Protein AF-A0A453GSD2-F1 (afdb_monomer_lite)

pLDDT: mean 76.97, std 13.97, range [37.31, 93.81]

Foldseek 3Di:
DVLQVVLCVQQVDHDDPPDDPLNSLLGPRDALVSCVVVVNHDPPDDPVVSVVSSCCSNCVVVVVVVVVVVVVVVVVVVVVVVVVVVVVVVVVVVVVVVVVVVVVVVVVVVVVVVVVVVVVVVVVVVVVVVVVVVVVVVVVPDPPDDDD

Structure (mmCIF, N/CA/C/O backbone):
data_AF-A0A453GSD2-F1
#
_entry.id   AF-A0A453GSD2-F1
#
loop_
_atom_site.group_PDB
_atom_site.id
_atom_site.type_symbol
_atom_site.label_atom_id
_atom_site.label_alt_id
_atom_site.label_comp_id
_atom_site.label_asym_id
_atom_site.label_entity_id
_atom_site.label_seq_id
_atom_site.pdbx_PDB_ins_code
_atom_site.Cartn_x
_atom_site.Cartn_y
_atom_site.Cartn_z
_atom_site.occupancy
_atom_site.B_iso_or_equiv
_atom_site.auth_seq_id
_atom_site.auth_comp_id
_atom_site.auth_asym_id
_atom_site.auth_atom_id
_atom_site.pdbx_PDB_model_num
ATOM 1 N N . VAL A 1 1 ? -19.613 -2.806 33.843 1.00 57.16 1 VAL A N 1
ATOM 2 C CA . VAL A 1 1 ? -19.203 -4.236 33.841 1.00 57.16 1 VAL A CA 1
ATOM 3 C C . VAL A 1 1 ? -19.809 -5.012 32.667 1.00 57.16 1 VAL A C 1
ATOM 5 O O . VAL A 1 1 ? -19.188 -5.949 32.189 1.00 57.16 1 VAL A O 1
ATOM 8 N N . GLU A 1 2 ? -20.973 -4.604 32.148 1.00 77.00 2 GLU A N 1
ATOM 9 C CA . GLU A 1 2 ? -21.674 -5.305 31.057 1.00 77.00 2 GLU A CA 1
ATOM 10 C C . GLU A 1 2 ? -20.939 -5.266 29.700 1.00 77.00 2 GLU A C 1
ATOM 12 O O . GLU A 1 2 ? -20.813 -6.295 29.042 1.00 77.00 2 GLU A O 1
ATOM 17 N N . PHE A 1 3 ? -20.341 -4.126 29.327 1.00 81.06 3 PHE A N 1
ATOM 18 C CA . PHE A 1 3 ? -19.596 -3.974 28.066 1.00 81.06 3 PHE A CA 1
ATOM 19 C C . PHE A 1 3 ? -18.423 -4.957 27.919 1.00 81.06 3 PHE A C 1
ATOM 21 O O . PHE A 1 3 ? -18.305 -5.648 26.910 1.00 81.06 3 PHE A O 1
ATOM 28 N N . ALA A 1 4 ? -17.562 -5.058 28.936 1.00 80.19 4 ALA A N 1
ATOM 29 C CA . ALA A 1 4 ? -16.401 -5.948 28.897 1.00 80.19 4 ALA A CA 1
ATOM 30 C C . ALA A 1 4 ? -16.811 -7.430 28.817 1.00 80.19 4 ALA A C 1
ATOM 32 O O . ALA A 1 4 ? -16.129 -8.219 28.159 1.00 80.19 4 ALA A O 1
ATOM 33 N N . ALA A 1 5 ? -17.937 -7.801 29.435 1.00 80.94 5 ALA A N 1
ATOM 34 C CA . ALA A 1 5 ? -18.504 -9.142 29.339 1.00 80.94 5 ALA A CA 1
ATOM 35 C C . ALA A 1 5 ? -19.030 -9.437 27.923 1.00 80.94 5 ALA A C 1
ATOM 37 O O . ALA A 1 5 ? -18.716 -10.491 27.374 1.00 80.94 5 ALA A O 1
ATOM 38 N N . GLU A 1 6 ? -19.744 -8.494 27.294 1.00 83.06 6 GLU A N 1
ATOM 39 C CA . GLU A 1 6 ? -20.249 -8.651 25.920 1.00 83.06 6 GLU A CA 1
ATOM 40 C C . GLU A 1 6 ? -19.102 -8.717 24.897 1.00 83.06 6 GLU A C 1
ATOM 42 O O . GLU A 1 6 ? -19.077 -9.600 24.043 1.00 83.06 6 GLU A O 1
ATOM 47 N N . VAL A 1 7 ? -18.080 -7.867 25.034 1.00 82.56 7 VAL A N 1
ATOM 48 C CA . VAL A 1 7 ? -16.868 -7.920 24.196 1.00 82.56 7 VAL A CA 1
ATOM 49 C C . VAL A 1 7 ? -16.121 -9.243 24.375 1.00 82.56 7 VAL A C 1
ATOM 51 O O . VAL A 1 7 ? -15.627 -9.812 23.399 1.00 82.56 7 VAL A O 1
ATOM 54 N N . THR A 1 8 ? -16.030 -9.758 25.603 1.00 83.56 8 THR A N 1
ATOM 55 C CA . THR A 1 8 ? -15.380 -11.050 25.873 1.00 83.56 8 THR A CA 1
ATOM 56 C C . THR A 1 8 ? -16.178 -12.205 25.264 1.00 83.56 8 THR A C 1
ATOM 58 O O . THR A 1 8 ? -15.575 -13.107 24.691 1.00 83.56 8 THR A O 1
ATOM 61 N N . ALA A 1 9 ? -17.512 -12.149 25.306 1.00 82.75 9 ALA A N 1
ATOM 62 C CA . ALA A 1 9 ? -18.383 -13.142 24.678 1.00 82.75 9 ALA A CA 1
ATOM 63 C C . ALA A 1 9 ? -18.279 -13.134 23.143 1.00 82.75 9 ALA A C 1
ATOM 65 O O . ALA A 1 9 ? -18.231 -14.191 22.521 1.00 82.75 9 ALA A O 1
ATOM 66 N N . VAL A 1 10 ? -18.200 -11.952 22.525 1.00 84.44 10 VAL A N 1
ATOM 67 C CA . VAL A 1 10 ? -18.114 -11.814 21.061 1.00 84.44 10 VAL A CA 1
ATOM 68 C C . VAL A 1 10 ? -16.724 -12.177 20.536 1.00 84.44 10 VAL A C 1
ATOM 70 O O . VAL A 1 10 ? -16.598 -12.855 19.518 1.00 84.44 10 VAL A O 1
ATOM 73 N N . SER A 1 11 ? -15.666 -11.743 21.224 1.00 82.69 11 SER A N 1
ATOM 74 C CA . SER A 1 11 ? -14.285 -11.973 20.778 1.00 82.69 11 SER A CA 1
ATOM 75 C C . SER A 1 11 ? -13.679 -13.291 21.263 1.00 82.69 11 SER A C 1
ATOM 77 O O . SER A 1 11 ? -12.612 -13.670 20.783 1.00 82.69 11 SER A O 1
ATOM 79 N N . ASN A 1 12 ? -14.313 -13.973 22.225 1.00 82.25 12 ASN A N 1
ATOM 80 C CA . ASN A 1 12 ? -13.756 -15.111 22.971 1.00 82.25 12 ASN A CA 1
ATOM 81 C C . ASN A 1 12 ? -12.393 -14.824 23.628 1.00 82.25 12 ASN A C 1
ATOM 83 O O . ASN A 1 12 ? -11.633 -15.742 23.938 1.00 82.25 12 ASN A O 1
ATOM 87 N N . GLN A 1 13 ? -12.053 -13.549 23.834 1.00 82.31 13 GLN A N 1
ATOM 88 C CA . GLN A 1 13 ? -10.774 -13.134 24.396 1.00 82.31 13 GLN A CA 1
ATOM 89 C C . GLN A 1 13 ? -10.991 -12.209 25.591 1.00 82.31 13 GLN A C 1
ATOM 91 O O . GLN A 1 13 ? -11.677 -11.193 25.441 1.00 82.31 13 GLN A O 1
ATOM 96 N N . PRO A 1 14 ? -10.326 -12.460 26.735 1.00 78.50 14 PRO A N 1
ATOM 97 C CA . PRO A 1 14 ? -10.486 -11.622 27.914 1.00 78.50 14 PRO A CA 1
ATOM 98 C C . PRO A 1 14 ? -10.080 -10.176 27.608 1.00 78.50 14 PRO A C 1
ATOM 100 O O . PRO A 1 14 ? -9.079 -9.910 26.928 1.00 78.50 14 PRO A O 1
ATOM 103 N N . VAL A 1 15 ? -10.892 -9.231 28.070 1.00 78.12 15 VAL A N 1
ATOM 104 C CA . VAL A 1 15 ? -10.598 -7.795 28.013 1.00 78.12 15 VAL A CA 1
ATOM 105 C C . VAL A 1 15 ? -9.869 -7.417 29.299 1.00 78.12 15 VAL A C 1
ATOM 107 O O . VAL A 1 15 ? -10.330 -7.750 30.386 1.00 78.12 15 VAL A O 1
ATOM 110 N N . LYS A 1 16 ? -8.713 -6.749 29.197 1.00 79.44 16 LYS A N 1
ATOM 111 C CA . LYS A 1 16 ? -8.042 -6.200 30.386 1.00 79.44 16 LYS A CA 1
ATOM 112 C C . LYS A 1 16 ? -8.770 -4.935 30.833 1.00 79.44 16 LYS A C 1
ATOM 114 O O . LYS A 1 16 ? -9.130 -4.127 29.978 1.00 79.44 16 LYS A O 1
ATOM 119 N N . GLU A 1 17 ? -8.867 -4.736 32.145 1.00 69.06 17 GLU A N 1
ATOM 120 C CA . GLU A 1 17 ? -9.507 -3.576 32.795 1.00 69.06 17 GLU A CA 1
ATOM 121 C C . GLU A 1 17 ? -8.972 -2.209 32.304 1.00 69.06 17 GLU A C 1
ATOM 123 O O . GLU A 1 17 ? -9.691 -1.221 32.354 1.00 69.06 17 GLU A O 1
ATOM 128 N N . SER A 1 18 ? -7.737 -2.136 31.781 1.00 75.44 18 SER A N 1
ATOM 129 C CA . SER A 1 18 ? -7.104 -0.901 31.277 1.00 75.44 18 SER A CA 1
ATOM 130 C C . SER A 1 18 ? -6.838 -0.879 29.760 1.00 75.44 18 SER A C 1
ATOM 132 O O . SER A 1 18 ? -5.901 -0.229 29.296 1.00 75.44 18 SER A O 1
ATOM 134 N N . SER A 1 19 ? -7.616 -1.615 28.964 1.00 79.81 19 SER A N 1
ATOM 135 C CA . SER A 1 19 ? -7.439 -1.633 27.501 1.00 79.81 19 SER A CA 1
ATOM 136 C C . SER A 1 19 ? -7.968 -0.350 26.859 1.00 79.81 19 SER A C 1
ATOM 138 O O . SER A 1 19 ? -9.041 0.123 27.225 1.00 79.81 19 SER A O 1
ATOM 140 N N . THR A 1 20 ? -7.257 0.184 25.864 1.00 87.75 20 THR A N 1
ATOM 141 C CA . THR A 1 20 ? -7.766 1.308 25.070 1.00 87.75 20 THR A CA 1
ATOM 142 C C . THR A 1 20 ? -8.875 0.850 24.117 1.00 87.75 20 THR A C 1
ATOM 144 O O . THR A 1 20 ? -8.993 -0.340 23.797 1.00 87.75 20 THR A O 1
ATOM 147 N N . LEU A 1 21 ? -9.698 1.790 23.652 1.00 84.31 21 LEU A N 1
ATOM 148 C CA . LEU A 1 21 ? -10.839 1.498 22.782 1.00 84.31 21 LEU A CA 1
ATOM 149 C C . LEU A 1 21 ? -10.400 0.881 21.447 1.00 84.31 21 LEU A C 1
ATOM 151 O O . LEU A 1 21 ? -11.028 -0.044 20.933 1.00 84.31 21 LEU A O 1
ATOM 155 N N . GLU A 1 22 ? -9.256 1.332 20.937 1.00 86.06 22 GLU A N 1
ATOM 156 C CA . GLU A 1 22 ? -8.631 0.834 19.715 1.00 86.06 22 GLU A CA 1
ATOM 157 C C . GLU A 1 22 ? -8.143 -0.607 19.904 1.00 86.06 22 GLU A C 1
ATOM 159 O O . GLU A 1 22 ? -8.315 -1.449 19.024 1.00 86.06 22 GLU A O 1
ATOM 164 N N . ALA A 1 23 ? -7.576 -0.929 21.072 1.00 85.44 23 ALA A N 1
ATOM 165 C CA . ALA A 1 23 ? -7.145 -2.288 21.393 1.00 85.44 23 ALA A CA 1
ATOM 166 C C . ALA A 1 23 ? -8.331 -3.260 21.504 1.00 85.44 23 ALA A C 1
ATOM 168 O O . ALA A 1 23 ? -8.203 -4.435 21.157 1.00 85.44 23 ALA A O 1
ATOM 169 N N . ILE A 1 24 ? -9.490 -2.772 21.957 1.00 87.06 24 ILE A N 1
ATOM 170 C CA . ILE A 1 24 ? -10.735 -3.544 21.983 1.00 87.06 24 ILE A CA 1
ATOM 171 C C . ILE A 1 24 ? -11.261 -3.768 20.561 1.00 87.06 24 ILE A C 1
ATOM 173 O O . ILE A 1 24 ? -11.627 -4.892 20.226 1.00 87.06 24 ILE A O 1
ATOM 177 N N . LEU A 1 25 ? -11.236 -2.745 19.703 1.00 87.62 25 LEU A N 1
ATOM 178 C CA . LEU A 1 25 ? -11.705 -2.844 18.317 1.00 87.62 25 LEU A CA 1
ATOM 179 C C . LEU A 1 25 ? -10.792 -3.708 17.422 1.00 87.62 25 LEU A C 1
ATOM 181 O O . LEU A 1 25 ? -11.255 -4.273 16.432 1.00 87.62 25 LEU A O 1
ATOM 185 N N . LYS A 1 26 ? -9.515 -3.885 17.798 1.00 87.69 26 LYS A N 1
ATOM 186 C CA . LYS A 1 26 ? -8.586 -4.843 17.163 1.00 87.69 26 LYS A CA 1
ATOM 187 C C . LYS A 1 26 ? -8.953 -6.312 17.403 1.00 87.69 26 LYS A C 1
ATOM 189 O O . LYS A 1 26 ? -8.434 -7.183 16.704 1.00 87.69 26 LYS A O 1
ATOM 194 N N . LYS A 1 27 ? -9.806 -6.621 18.387 1.00 87.00 27 LYS A N 1
ATOM 195 C CA . LYS A 1 27 ? -10.222 -8.001 18.671 1.00 87.00 27 LYS A CA 1
ATOM 196 C C . LYS A 1 27 ? -11.125 -8.545 17.555 1.00 87.00 27 LYS A C 1
ATOM 198 O O . LYS A 1 27 ? -11.906 -7.796 16.962 1.00 87.00 27 LYS A O 1
ATOM 203 N N . PRO A 1 28 ? -11.067 -9.858 17.275 1.00 82.69 28 PRO A N 1
ATOM 204 C CA . PRO A 1 28 ? -11.924 -10.464 16.264 1.00 82.69 28 PRO A CA 1
ATOM 205 C C . PRO A 1 28 ? -13.403 -10.305 16.639 1.00 82.69 28 PRO A C 1
ATOM 207 O O . PRO A 1 28 ? -13.760 -10.315 17.815 1.00 82.69 28 PRO A O 1
ATOM 210 N N . HIS A 1 29 ? -14.257 -10.160 15.622 1.00 84.56 29 HIS A N 1
ATOM 211 C CA . HIS A 1 29 ? -15.723 -10.061 15.731 1.00 84.56 29 HIS A CA 1
ATOM 212 C C . HIS A 1 29 ? -16.282 -8.840 16.485 1.00 84.56 29 HIS A C 1
ATOM 214 O O . HIS A 1 29 ? -17.495 -8.643 16.488 1.00 84.56 29 HIS A O 1
ATOM 220 N N . VAL A 1 30 ? -15.435 -7.973 17.045 1.00 86.19 30 VAL A N 1
ATOM 221 C CA . VAL A 1 30 ? -15.859 -6.700 17.642 1.00 86.19 30 VAL A CA 1
ATOM 222 C C . VAL A 1 30 ? -16.082 -5.676 16.531 1.00 86.19 30 VAL A C 1
ATOM 224 O O . VAL A 1 30 ? -15.195 -5.448 15.714 1.00 86.19 30 VAL A O 1
ATOM 227 N N . GLN A 1 31 ? -17.271 -5.081 16.475 1.00 87.69 31 GLN A N 1
ATOM 228 C CA . GLN A 1 31 ? -17.645 -4.056 15.490 1.00 87.69 31 GLN A CA 1
ATOM 229 C C . GLN A 1 31 ? -17.870 -2.713 16.178 1.00 87.69 31 GLN A C 1
ATOM 231 O O . GLN A 1 31 ? -18.254 -2.680 17.351 1.00 87.69 31 GLN A O 1
ATOM 236 N N . TYR A 1 32 ? -17.731 -1.615 15.431 1.00 88.00 32 TYR A N 1
ATOM 237 C CA . TYR A 1 32 ? -17.960 -0.263 15.951 1.00 88.00 32 TYR A CA 1
ATOM 238 C C . TYR A 1 32 ? -19.381 -0.078 16.520 1.00 88.00 32 TYR A C 1
ATOM 240 O O . TYR A 1 32 ? -19.580 0.589 17.531 1.00 88.00 32 TYR A O 1
ATOM 248 N N . LYS A 1 33 ? -20.375 -0.778 15.960 1.00 87.12 33 LYS A N 1
ATOM 249 C CA . LYS A 1 33 ? -21.770 -0.778 16.445 1.00 87.12 33 LYS A CA 1
ATOM 250 C C . LYS A 1 33 ? -21.917 -1.213 17.906 1.00 87.12 33 LYS A C 1
ATOM 252 O O . LYS A 1 33 ? -22.839 -0.774 18.590 1.00 87.12 33 LYS A O 1
ATOM 257 N N . LEU A 1 34 ? -21.020 -2.075 18.392 1.00 87.44 34 LEU A N 1
ATOM 258 C CA . LEU A 1 34 ? -21.015 -2.488 19.795 1.00 87.44 34 LEU A CA 1
ATOM 259 C C . LEU A 1 34 ? -20.604 -1.320 20.701 1.00 87.44 34 LEU A C 1
ATOM 261 O O . LEU A 1 34 ? -21.130 -1.180 21.795 1.00 87.44 34 LEU A O 1
ATOM 265 N N . LEU A 1 35 ? -19.708 -0.452 20.235 1.00 87.00 35 LEU A N 1
ATOM 266 C CA . LEU A 1 35 ? -19.302 0.743 20.971 1.00 87.00 35 LEU A CA 1
ATOM 267 C C . LEU A 1 35 ? -20.414 1.792 21.008 1.00 87.00 35 LEU A C 1
ATOM 269 O O . LEU A 1 35 ? -20.659 2.370 22.065 1.00 87.00 35 LEU A O 1
ATOM 273 N N . ASP A 1 36 ? -21.133 1.966 19.896 1.00 86.88 36 ASP A N 1
ATOM 274 C CA . ASP A 1 36 ? -22.320 2.827 19.831 1.00 86.88 36 ASP A CA 1
ATOM 275 C C . ASP A 1 36 ? -23.410 2.361 20.818 1.00 86.88 36 ASP A C 1
ATOM 277 O O . ASP A 1 36 ? -23.972 3.176 21.545 1.00 86.88 36 ASP A O 1
ATOM 281 N N . LYS A 1 37 ? -23.665 1.045 20.918 1.00 87.38 37 LYS A N 1
ATOM 282 C CA . LYS A 1 37 ? -24.666 0.466 21.841 1.00 87.38 37 LYS A CA 1
ATOM 283 C C . LYS A 1 37 ? -24.380 0.780 23.315 1.00 87.38 37 LYS A C 1
ATOM 285 O O . LYS A 1 37 ? -25.312 0.914 24.102 1.00 87.38 37 LYS A O 1
ATOM 290 N N .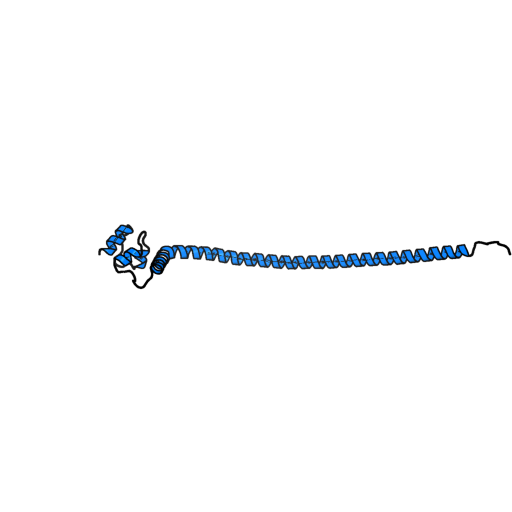 HIS A 1 38 ? -23.105 0.876 23.685 1.00 84.88 38 HIS A N 1
ATOM 291 C CA . HIS A 1 38 ? -22.661 1.104 25.064 1.00 84.88 38 HIS A CA 1
ATOM 292 C C . HIS A 1 38 ? -22.302 2.568 25.362 1.00 84.88 38 HIS A C 1
ATOM 294 O O . HIS A 1 38 ? -21.803 2.858 26.446 1.00 84.88 38 HIS A O 1
ATOM 300 N N . GLY A 1 39 ? -22.552 3.493 24.425 1.00 84.12 39 GLY A N 1
ATOM 301 C CA . GLY A 1 39 ? -22.296 4.928 24.610 1.00 84.12 39 GLY A CA 1
ATOM 302 C C . GLY A 1 39 ? -20.819 5.336 24.530 1.00 84.12 39 GLY A C 1
ATOM 303 O O . GLY A 1 39 ? -20.465 6.434 24.946 1.00 84.12 39 GLY A O 1
ATOM 304 N N . TYR A 1 40 ? -19.951 4.465 24.004 1.00 84.38 40 TYR A N 1
ATOM 305 C CA . TYR A 1 40 ? -18.530 4.758 23.764 1.00 84.38 40 TYR A CA 1
ATOM 306 C C . TYR A 1 40 ? -18.244 5.231 22.331 1.00 84.38 40 TYR A C 1
ATOM 308 O O . TYR A 1 40 ? -17.106 5.567 22.005 1.00 84.38 40 TYR A O 1
ATOM 316 N N . GLY A 1 41 ? -19.253 5.214 21.461 1.00 83.56 41 GLY A N 1
ATOM 317 C CA . GLY A 1 41 ? -19.156 5.713 20.095 1.00 83.56 41 GLY A CA 1
ATOM 318 C C . GLY A 1 41 ? -19.265 7.234 20.016 1.00 83.56 41 GLY A C 1
ATOM 319 O O . GLY A 1 41 ? -19.881 7.876 20.863 1.00 83.56 41 GLY A O 1
ATOM 320 N N . ASN A 1 42 ? -18.675 7.819 18.975 1.00 87.25 42 ASN A N 1
ATOM 321 C CA . ASN A 1 42 ? -18.822 9.245 18.699 1.00 87.25 42 ASN A CA 1
ATOM 322 C C . ASN A 1 42 ? -20.069 9.490 17.828 1.00 87.25 42 ASN A C 1
ATOM 324 O O . ASN A 1 42 ? -20.156 8.991 16.703 1.00 87.25 42 ASN A O 1
ATOM 328 N N . GLU A 1 43 ? -21.026 10.267 18.340 1.00 84.00 43 GLU A N 1
ATOM 329 C CA . GLU A 1 43 ? -22.275 10.616 17.643 1.00 84.00 43 GLU A CA 1
ATOM 330 C C . GLU A 1 43 ? -22.067 11.600 16.481 1.00 84.00 43 GLU A C 1
ATOM 332 O O . GLU A 1 43 ? -22.905 11.688 15.588 1.00 84.00 43 GLU A O 1
ATOM 337 N N . HIS A 1 44 ? -20.941 12.318 16.459 1.00 85.06 44 HIS A N 1
ATOM 338 C CA . HIS A 1 44 ? -20.628 13.304 15.422 1.00 85.06 44 HIS A CA 1
ATOM 339 C C . HIS A 1 44 ? -20.058 12.690 14.137 1.00 85.06 44 HIS A C 1
ATOM 341 O O . HIS A 1 44 ? -19.911 13.401 13.146 1.00 85.06 44 HIS A O 1
ATOM 347 N N . LEU A 1 45 ? -19.720 11.397 14.150 1.00 85.31 45 LEU A N 1
ATOM 348 C CA . LEU A 1 45 ? -19.175 10.696 12.990 1.00 85.31 45 LEU A CA 1
ATOM 349 C C . LEU A 1 45 ? -20.295 10.069 12.160 1.00 85.31 45 LEU A C 1
ATOM 351 O O . LEU A 1 45 ? -21.176 9.381 12.683 1.00 85.31 45 LEU A O 1
ATOM 355 N N . SER A 1 46 ? -20.223 10.258 10.845 1.00 90.06 46 SER A N 1
ATOM 356 C CA . SER A 1 46 ? -21.091 9.571 9.893 1.00 90.06 46 SER A CA 1
ATOM 357 C C . SER A 1 46 ? -20.826 8.061 9.887 1.00 90.06 46 SER A C 1
ATOM 359 O O . SER A 1 46 ? -19.758 7.590 10.280 1.00 90.06 46 SER A O 1
ATOM 361 N N . SER A 1 47 ? -21.786 7.274 9.387 1.00 88.00 47 SER A N 1
ATOM 362 C CA . SER A 1 47 ? -21.615 5.815 9.272 1.00 88.00 47 SER A CA 1
ATOM 363 C C . SER A 1 47 ? -20.363 5.432 8.476 1.00 88.00 47 SER A C 1
ATOM 365 O O . SER A 1 47 ? -19.704 4.459 8.817 1.00 88.00 47 SER A O 1
ATOM 367 N N . ILE A 1 48 ? -20.018 6.212 7.447 1.00 91.38 48 ILE A N 1
ATOM 368 C CA . ILE A 1 48 ? -18.857 5.953 6.586 1.00 91.38 48 ILE A CA 1
ATOM 369 C C . ILE A 1 48 ? -17.559 6.156 7.369 1.00 91.38 48 ILE A C 1
ATOM 371 O O . ILE A 1 48 ? -16.650 5.339 7.284 1.00 91.38 48 ILE A O 1
ATOM 375 N N . GLU A 1 49 ? -17.470 7.223 8.162 1.00 90.50 49 GLU A N 1
ATOM 376 C CA . GLU A 1 49 ? -16.281 7.498 8.974 1.00 90.50 49 GLU A CA 1
ATOM 377 C C . GLU A 1 49 ? -16.075 6.431 10.051 1.00 90.50 49 GLU A C 1
ATOM 379 O O . GLU A 1 49 ? -14.941 6.031 10.304 1.00 90.50 49 GLU A O 1
ATOM 384 N N . LYS A 1 50 ? -17.161 5.915 10.639 1.00 90.31 50 LYS A N 1
ATOM 385 C CA . LYS A 1 50 ? -17.101 4.797 11.594 1.00 90.31 50 LYS A CA 1
ATOM 386 C C . LYS A 1 50 ? -16.550 3.525 10.946 1.00 90.31 50 LYS A C 1
ATOM 388 O O . LYS A 1 50 ? -15.694 2.867 11.537 1.00 90.31 50 LYS A O 1
ATOM 393 N N . ASP A 1 51 ? -16.983 3.221 9.723 1.00 90.62 51 ASP A N 1
ATOM 394 C CA . ASP A 1 51 ? -16.484 2.073 8.961 1.00 90.62 51 ASP A CA 1
ATOM 395 C C . ASP A 1 51 ? -15.002 2.248 8.585 1.00 90.62 51 ASP A C 1
ATOM 397 O O . ASP A 1 51 ? -14.213 1.313 8.736 1.00 90.62 51 ASP A O 1
ATOM 401 N N . CYS A 1 52 ? -14.591 3.450 8.164 1.00 91.25 52 CYS A N 1
ATOM 402 C CA . CYS A 1 52 ? -13.186 3.761 7.882 1.00 91.25 52 CYS A CA 1
ATOM 403 C C . CYS A 1 52 ? -12.303 3.572 9.121 1.00 91.25 52 CYS A C 1
ATOM 405 O O . CYS A 1 52 ? -11.282 2.897 9.040 1.00 91.25 52 CYS A O 1
ATOM 407 N N . VAL A 1 53 ? -12.725 4.085 10.282 1.00 90.75 53 VAL A N 1
ATOM 408 C CA . VAL A 1 53 ? -12.000 3.913 11.552 1.00 90.75 53 VAL A CA 1
ATOM 409 C C . VAL A 1 53 ? -11.890 2.435 11.935 1.00 90.75 53 VAL A C 1
ATOM 411 O O . VAL A 1 53 ? -10.833 1.986 12.383 1.00 90.75 53 VAL A O 1
ATOM 414 N N . GLU A 1 54 ? -12.958 1.655 11.742 1.00 91.00 54 GLU A N 1
ATOM 415 C CA . GLU A 1 54 ? -12.931 0.211 11.984 1.00 91.00 54 GLU A CA 1
ATOM 416 C C . GLU A 1 54 ? -11.910 -0.499 11.082 1.00 91.00 54 GLU A C 1
ATOM 418 O O . GLU A 1 54 ? -11.144 -1.341 11.562 1.00 91.00 54 GLU A O 1
ATOM 423 N N . ILE A 1 55 ? -11.870 -0.149 9.795 1.00 91.12 55 ILE A N 1
ATOM 424 C CA . ILE A 1 55 ? -10.925 -0.719 8.830 1.00 91.12 55 ILE A CA 1
ATOM 425 C C . ILE A 1 55 ? -9.491 -0.314 9.179 1.00 91.12 55 ILE A C 1
ATOM 427 O O . ILE A 1 55 ? -8.626 -1.186 9.287 1.00 91.12 55 ILE A O 1
ATOM 431 N N . ASP A 1 56 ? -9.239 0.970 9.411 1.00 91.44 56 ASP A N 1
ATOM 432 C CA . ASP A 1 56 ? -7.904 1.486 9.706 1.00 91.44 56 ASP A CA 1
ATOM 433 C C . ASP A 1 56 ? -7.315 0.792 10.935 1.00 91.44 56 ASP A C 1
ATOM 435 O O . ASP A 1 56 ? -6.201 0.274 10.881 1.00 91.44 56 ASP A O 1
ATOM 439 N N . ILE A 1 57 ? -8.091 0.672 12.017 1.00 91.38 57 ILE A N 1
ATOM 440 C CA . ILE A 1 57 ? -7.633 0.049 13.264 1.00 91.38 57 ILE A CA 1
ATOM 441 C C . ILE A 1 57 ? -7.407 -1.462 13.103 1.00 91.38 57 ILE A C 1
ATOM 443 O O . ILE A 1 57 ? -6.412 -1.994 13.607 1.00 91.38 57 ILE A O 1
ATOM 447 N N . LYS A 1 58 ? -8.308 -2.179 12.418 1.00 91.25 58 LYS A N 1
ATOM 448 C CA . LYS A 1 58 ? -8.197 -3.640 12.254 1.00 91.25 58 LYS A CA 1
ATOM 449 C C . LYS A 1 58 ? -7.080 -4.039 11.301 1.00 91.25 58 LYS A C 1
ATOM 451 O O . LYS A 1 58 ? -6.403 -5.043 11.535 1.00 91.25 58 LYS A O 1
ATOM 456 N N . TYR A 1 59 ? -6.880 -3.269 10.238 1.00 91.88 59 TYR A N 1
ATOM 457 C CA . TYR A 1 59 ? -5.959 -3.623 9.166 1.00 91.88 59 TYR A CA 1
ATOM 458 C C . TYR A 1 59 ? -4.625 -2.875 9.228 1.00 91.88 59 TYR A C 1
ATOM 460 O O . TYR A 1 59 ? -3.731 -3.245 8.470 1.00 91.88 59 TYR A O 1
ATOM 468 N N . GLU A 1 60 ? -4.424 -1.937 10.163 1.00 89.06 60 GLU A N 1
ATOM 469 C CA . GLU A 1 60 ? -3.181 -1.168 10.368 1.00 89.06 60 GLU A CA 1
ATOM 470 C C . GLU A 1 60 ? -1.914 -2.024 10.193 1.00 89.06 60 GLU A C 1
ATOM 472 O O . GLU A 1 60 ? -1.060 -1.761 9.346 1.00 89.06 60 GLU A O 1
ATOM 477 N N . GLY A 1 61 ? -1.806 -3.115 10.957 1.00 88.25 61 GLY A N 1
ATOM 478 C CA . GLY A 1 61 ? -0.621 -3.971 10.934 1.00 88.25 61 GLY A CA 1
ATOM 479 C C . GLY A 1 61 ? -0.478 -4.793 9.651 1.00 88.25 61 GLY A C 1
ATOM 480 O O . GLY A 1 61 ? 0.629 -5.189 9.288 1.00 88.25 61 GLY A O 1
ATOM 481 N N . PHE A 1 62 ? -1.576 -5.102 8.965 1.00 91.75 62 PHE A N 1
ATOM 482 C CA . PHE A 1 62 ? -1.533 -5.802 7.682 1.00 91.75 62 PHE A CA 1
ATOM 483 C C . PHE A 1 62 ? -1.118 -4.846 6.560 1.00 91.75 62 PHE A C 1
ATOM 485 O O . PHE A 1 62 ? -0.172 -5.143 5.830 1.00 91.75 62 PHE A O 1
ATOM 492 N N . ILE A 1 63 ? -1.746 -3.670 6.506 1.00 90.62 63 ILE A N 1
ATOM 493 C CA . ILE A 1 63 ? -1.453 -2.593 5.557 1.00 90.62 63 ILE A CA 1
ATOM 494 C C . ILE A 1 63 ? 0.011 -2.167 5.685 1.00 90.62 63 ILE A C 1
ATOM 496 O O . ILE A 1 63 ? 0.718 -2.127 4.682 1.00 90.62 63 ILE A O 1
ATOM 500 N N . ALA A 1 64 ? 0.518 -1.964 6.905 1.00 92.44 64 ALA A N 1
ATOM 501 C CA . ALA A 1 64 ? 1.916 -1.591 7.128 1.00 92.44 64 ALA A CA 1
ATOM 502 C C . ALA A 1 64 ? 2.906 -2.635 6.576 1.00 92.44 64 ALA A C 1
ATOM 504 O O . ALA A 1 64 ? 3.914 -2.290 5.952 1.00 92.44 64 ALA A O 1
ATOM 505 N N . ARG A 1 65 ? 2.614 -3.932 6.753 1.00 92.56 65 ARG A N 1
ATOM 506 C CA . ARG A 1 65 ? 3.451 -5.013 6.204 1.00 92.56 65 ARG A CA 1
ATOM 507 C C . ARG A 1 65 ? 3.396 -5.045 4.681 1.00 92.56 65 ARG A C 1
ATOM 509 O O . ARG A 1 65 ? 4.442 -5.154 4.045 1.00 92.56 65 ARG A O 1
ATOM 516 N N . GLN A 1 66 ? 2.206 -4.916 4.098 1.00 93.81 66 GLN A N 1
ATOM 517 C CA . GLN A 1 66 ? 2.044 -4.861 2.645 1.00 93.81 66 GLN A CA 1
ATOM 518 C C . GLN A 1 66 ? 2.748 -3.647 2.041 1.00 93.81 66 GLN A C 1
ATOM 520 O O . GLN A 1 66 ? 3.417 -3.765 1.017 1.00 93.81 66 GLN A O 1
ATOM 525 N N . GLN A 1 67 ? 2.671 -2.496 2.703 1.00 93.44 67 GLN A N 1
ATOM 526 C CA . GLN A 1 67 ? 3.360 -1.286 2.285 1.00 93.44 67 GLN A CA 1
ATOM 527 C C . GLN A 1 67 ? 4.878 -1.478 2.322 1.00 93.44 67 GLN A C 1
ATOM 529 O O . GLN A 1 67 ? 5.556 -1.121 1.364 1.00 93.44 67 GLN A O 1
ATOM 534 N N . SER A 1 68 ? 5.420 -2.118 3.363 1.00 92.88 68 SER A N 1
ATOM 535 C CA . SER A 1 68 ? 6.846 -2.463 3.425 1.00 92.88 68 SER A CA 1
ATOM 536 C C . SER A 1 68 ? 7.275 -3.392 2.279 1.00 92.88 68 SER A C 1
ATOM 538 O O . SER A 1 68 ? 8.296 -3.148 1.634 1.00 92.88 68 SER A O 1
ATOM 540 N N . GLN A 1 69 ? 6.472 -4.413 1.963 1.00 91.38 69 GLN A N 1
ATOM 541 C CA . GLN A 1 69 ? 6.735 -5.314 0.835 1.00 91.38 69 GLN A CA 1
ATOM 542 C C . GLN A 1 69 ? 6.692 -4.581 -0.512 1.00 91.38 69 GLN A C 1
ATOM 544 O O . GLN A 1 69 ? 7.578 -4.762 -1.346 1.00 91.38 69 GLN A O 1
ATOM 549 N N . LEU A 1 70 ? 5.704 -3.709 -0.715 1.00 92.56 70 LEU A N 1
ATOM 550 C CA . LEU A 1 70 ? 5.601 -2.872 -1.910 1.00 92.56 70 LEU A CA 1
ATOM 551 C C . LEU A 1 70 ? 6.801 -1.935 -2.060 1.00 92.56 70 LEU A C 1
ATOM 553 O O . LEU A 1 70 ? 7.329 -1.803 -3.160 1.00 92.56 70 LEU A O 1
ATOM 557 N N . GLN A 1 71 ? 7.278 -1.327 -0.971 1.00 92.62 71 GLN A N 1
ATOM 558 C CA . GLN A 1 71 ? 8.459 -0.460 -1.003 1.00 92.62 71 GLN A CA 1
ATOM 559 C C . GLN A 1 71 ? 9.714 -1.204 -1.479 1.00 92.62 71 GLN A C 1
ATOM 561 O O . GLN A 1 71 ? 10.491 -0.653 -2.258 1.00 92.62 71 GLN A O 1
ATOM 566 N N . GLN A 1 72 ? 9.891 -2.471 -1.091 1.00 87.31 72 GLN A N 1
ATOM 567 C CA . GLN A 1 72 ? 10.993 -3.306 -1.588 1.00 87.31 72 GLN A CA 1
ATOM 568 C C . GLN A 1 72 ? 10.901 -3.528 -3.104 1.00 87.31 72 GLN A C 1
ATOM 570 O O . GLN A 1 72 ? 11.896 -3.389 -3.817 1.00 87.31 72 GLN A O 1
ATOM 575 N N . VAL A 1 73 ? 9.700 -3.818 -3.612 1.00 89.69 73 VAL A N 1
ATOM 576 C CA . VAL A 1 73 ? 9.456 -4.009 -5.050 1.00 89.69 73 VAL A CA 1
ATOM 577 C C . VAL A 1 73 ? 9.688 -2.713 -5.823 1.00 89.69 73 VAL A C 1
ATOM 579 O O . VAL A 1 73 ? 10.378 -2.734 -6.838 1.00 89.69 73 VAL A O 1
ATOM 582 N N . ILE A 1 74 ? 9.183 -1.580 -5.328 1.00 90.50 74 ILE A N 1
ATOM 583 C CA . ILE A 1 74 ? 9.384 -0.262 -5.946 1.00 90.50 74 ILE A CA 1
ATOM 584 C C . ILE A 1 74 ? 10.875 0.070 -6.006 1.00 90.50 74 ILE A C 1
ATOM 586 O O . ILE A 1 74 ? 11.369 0.428 -7.070 1.00 90.50 74 ILE A O 1
ATOM 590 N N . CYS A 1 75 ? 11.611 -0.118 -4.907 1.00 83.00 75 CYS A N 1
ATOM 591 C CA . CYS A 1 75 ? 13.056 0.103 -4.865 1.00 83.00 75 CYS A CA 1
ATOM 592 C C . CYS A 1 75 ? 13.794 -0.762 -5.903 1.00 83.00 75 CYS A C 1
ATOM 594 O O . CYS A 1 75 ? 14.614 -0.263 -6.681 1.00 83.00 75 CYS A O 1
ATOM 596 N N . LEU A 1 76 ? 13.440 -2.049 -5.987 1.00 82.75 76 LEU A N 1
ATOM 597 C CA . LEU A 1 76 ? 14.003 -2.968 -6.974 1.00 82.75 76 LEU A CA 1
ATOM 598 C C . LEU A 1 76 ? 13.692 -2.523 -8.412 1.00 82.75 76 LEU A C 1
ATOM 600 O O . LEU A 1 76 ? 14.581 -2.515 -9.267 1.00 82.75 76 LEU A O 1
ATOM 604 N N . TRP A 1 77 ? 12.446 -2.131 -8.681 1.00 86.12 77 TRP A N 1
ATOM 605 C CA . TRP A 1 77 ? 11.998 -1.669 -9.994 1.00 86.12 77 TRP A CA 1
ATOM 606 C C . TRP A 1 77 ? 12.674 -0.354 -10.381 1.00 86.12 77 TRP A C 1
ATOM 608 O O . TRP A 1 77 ? 13.076 -0.203 -11.533 1.00 86.12 77 TRP A O 1
ATOM 618 N N . SER A 1 78 ? 12.894 0.558 -9.432 1.00 81.38 78 SER A N 1
ATOM 619 C CA . SER A 1 78 ? 13.652 1.791 -9.649 1.00 81.38 78 SER A CA 1
ATOM 620 C C . SER A 1 78 ? 15.099 1.501 -10.058 1.00 81.38 78 SER A C 1
ATOM 622 O O . SER A 1 78 ? 15.554 2.024 -11.076 1.00 81.38 78 SER A O 1
ATOM 624 N N . CYS A 1 79 ? 15.815 0.616 -9.355 1.00 65.38 79 CYS A N 1
ATOM 625 C CA . CYS A 1 79 ? 17.175 0.228 -9.749 1.00 65.38 79 CYS A CA 1
ATOM 626 C C . CYS A 1 79 ? 17.217 -0.498 -11.106 1.00 65.38 79 CYS A C 1
ATOM 628 O O . CYS A 1 79 ? 18.124 -0.264 -11.910 1.00 65.38 79 CYS A O 1
ATOM 630 N N . HIS A 1 80 ? 16.240 -1.363 -11.388 1.00 75.81 80 HIS A N 1
ATOM 631 C CA . HIS A 1 80 ? 16.149 -2.081 -12.659 1.00 75.81 80 HIS A CA 1
ATOM 632 C C . HIS A 1 80 ? 15.871 -1.136 -13.838 1.00 75.81 80 HIS A C 1
ATOM 634 O O . HIS A 1 80 ? 16.507 -1.232 -14.888 1.00 75.81 80 HIS A O 1
ATOM 640 N N . PHE A 1 81 ? 14.969 -0.174 -13.654 1.00 70.06 81 PHE A N 1
ATOM 641 C CA . PHE A 1 81 ? 14.617 0.806 -14.675 1.00 70.06 81 PHE A CA 1
ATOM 642 C C . PHE A 1 81 ? 15.803 1.700 -15.063 1.00 70.06 81 PHE A C 1
ATOM 644 O O . PHE A 1 81 ? 16.000 1.974 -16.249 1.00 70.06 81 PHE A O 1
ATOM 651 N N . VAL A 1 82 ? 16.648 2.089 -14.100 1.00 69.44 82 VAL A N 1
ATOM 652 C CA . VAL A 1 82 ? 17.895 2.827 -14.378 1.00 69.44 82 VAL A CA 1
ATOM 653 C C . VAL A 1 82 ? 18.857 1.991 -15.231 1.00 69.44 82 VAL A C 1
ATOM 655 O O . VAL A 1 82 ? 19.406 2.502 -16.208 1.00 69.44 82 VAL A O 1
ATOM 658 N N . ARG A 1 83 ? 19.013 0.691 -14.935 1.00 68.88 83 ARG A N 1
ATOM 659 C CA . ARG A 1 83 ? 19.858 -0.215 -15.738 1.00 68.88 83 ARG A CA 1
ATOM 660 C C . ARG A 1 83 ? 19.356 -0.367 -17.176 1.00 68.88 83 ARG A C 1
ATOM 662 O O . ARG A 1 83 ? 20.164 -0.323 -18.101 1.00 68.88 83 ARG A O 1
ATOM 669 N N . ILE A 1 84 ? 18.040 -0.496 -17.378 1.00 68.31 84 ILE A N 1
ATOM 670 C CA . ILE A 1 84 ? 17.445 -0.566 -18.725 1.00 68.31 84 ILE A CA 1
ATOM 671 C C . ILE A 1 84 ? 17.686 0.731 -19.504 1.00 68.31 84 ILE A C 1
ATOM 673 O O . ILE A 1 84 ? 18.022 0.674 -20.689 1.00 68.31 84 ILE A O 1
ATOM 677 N N . LYS A 1 85 ? 17.513 1.899 -18.871 1.00 76.25 85 LYS A N 1
ATOM 678 C CA . LYS A 1 85 ? 17.742 3.191 -19.536 1.00 76.25 85 LYS A CA 1
ATOM 679 C C . LYS A 1 85 ? 19.184 3.330 -20.012 1.00 76.25 85 LYS A C 1
ATOM 681 O O . LYS A 1 85 ? 19.395 3.576 -21.195 1.00 76.25 85 LYS A O 1
ATOM 686 N N . TYR A 1 86 ? 20.143 3.052 -19.131 1.00 68.06 86 TYR A N 1
ATOM 687 C CA . TYR A 1 86 ? 21.564 3.138 -19.460 1.00 68.06 86 TYR A CA 1
ATOM 688 C C . TYR A 1 86 ? 21.963 2.202 -20.615 1.00 68.06 86 TYR A C 1
ATOM 690 O O . TYR A 1 86 ? 22.656 2.610 -21.545 1.00 68.06 86 TYR A O 1
ATOM 698 N N . ALA A 1 87 ? 21.467 0.959 -20.614 1.00 71.50 87 ALA A N 1
ATOM 699 C CA . ALA A 1 87 ? 21.723 0.012 -21.701 1.00 71.50 87 ALA A CA 1
ATOM 700 C C . ALA A 1 87 ? 21.140 0.481 -23.048 1.00 71.50 87 ALA A C 1
ATOM 702 O O . ALA A 1 87 ? 21.769 0.302 -24.092 1.00 71.50 87 ALA A O 1
ATOM 703 N N . ARG A 1 88 ? 19.954 1.109 -23.039 1.00 72.81 88 ARG A N 1
ATOM 704 C CA . ARG A 1 88 ? 19.332 1.674 -24.246 1.00 72.81 88 ARG A CA 1
ATOM 705 C C . ARG A 1 88 ? 20.137 2.848 -24.807 1.00 72.81 88 ARG A C 1
ATOM 707 O O . ARG A 1 88 ? 20.313 2.914 -26.018 1.00 72.81 88 ARG A O 1
ATOM 714 N N . GLU A 1 89 ? 20.633 3.727 -23.940 1.00 75.25 89 GLU A N 1
ATOM 715 C CA . GLU A 1 89 ? 21.446 4.897 -24.310 1.00 75.25 89 GLU A CA 1
ATOM 716 C C . GLU A 1 89 ? 22.806 4.502 -24.913 1.00 75.25 89 GLU A C 1
ATOM 718 O O . GLU A 1 89 ? 23.259 5.077 -25.904 1.00 75.25 89 GLU A O 1
ATOM 723 N N . LEU A 1 90 ? 23.435 3.451 -24.381 1.00 71.12 90 LEU A N 1
ATOM 724 C CA . LEU A 1 90 ? 24.650 2.878 -24.967 1.00 71.12 90 LEU A CA 1
ATOM 725 C C . LEU A 1 90 ? 24.391 2.249 -26.344 1.00 71.12 90 LEU A C 1
ATOM 727 O O . LEU A 1 90 ? 25.174 2.443 -27.275 1.00 71.12 90 LEU A O 1
ATOM 731 N N . LEU A 1 91 ? 23.275 1.530 -26.503 1.00 70.19 91 LEU A N 1
ATOM 732 C CA . LEU A 1 91 ? 22.879 0.929 -27.781 1.00 70.19 91 LEU A CA 1
ATOM 733 C C . LEU A 1 91 ? 22.504 1.971 -28.844 1.00 70.19 91 LEU A C 1
ATOM 735 O O . LEU A 1 91 ? 22.745 1.727 -30.028 1.00 70.19 91 LEU A O 1
ATOM 739 N N . SER A 1 92 ? 21.931 3.120 -28.465 1.00 73.38 92 SER A N 1
ATOM 740 C CA . SER A 1 92 ? 21.661 4.210 -29.412 1.00 73.38 92 SER A CA 1
ATOM 741 C C . SER A 1 92 ? 22.949 4.874 -29.889 1.00 73.38 92 SER A C 1
ATOM 743 O O . SER A 1 92 ? 23.111 5.048 -31.093 1.00 73.38 92 SER A O 1
ATOM 745 N N . SER A 1 93 ? 23.899 5.141 -28.987 1.00 76.25 93 SER A N 1
ATOM 746 C CA . SER A 1 93 ? 25.210 5.697 -29.355 1.00 76.25 93 SER A CA 1
ATOM 747 C C . SER A 1 93 ? 25.991 4.757 -30.289 1.00 76.25 93 SER A C 1
ATOM 749 O O . SER A 1 93 ? 26.430 5.159 -31.368 1.00 76.25 93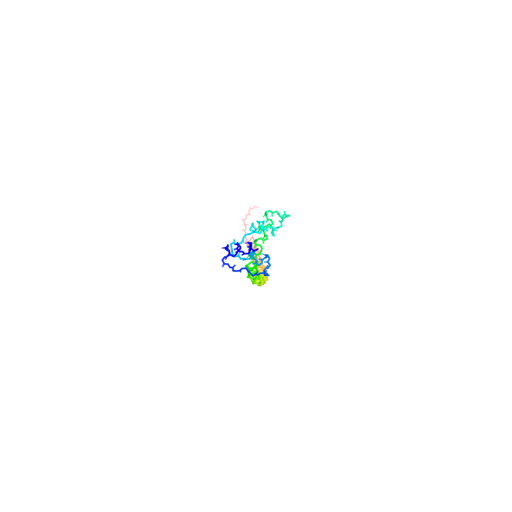 SER A O 1
ATOM 751 N N . ALA A 1 94 ? 26.057 3.460 -29.960 1.00 73.81 94 ALA A N 1
ATOM 752 C CA . ALA A 1 94 ? 26.701 2.461 -30.817 1.00 73.81 94 ALA A CA 1
ATOM 753 C C . ALA A 1 94 ? 26.029 2.344 -32.201 1.00 73.81 94 ALA A C 1
ATOM 755 O O . ALA A 1 94 ? 26.709 2.228 -33.222 1.00 73.81 94 ALA A O 1
ATOM 756 N N . ARG A 1 95 ? 24.692 2.417 -32.260 1.00 75.31 95 ARG A N 1
ATOM 757 C CA . ARG A 1 95 ? 23.933 2.416 -33.522 1.00 75.31 95 ARG A CA 1
ATOM 758 C C . ARG A 1 95 ? 24.256 3.637 -34.384 1.00 75.31 95 ARG A C 1
ATOM 760 O O . ARG A 1 95 ? 24.407 3.494 -35.596 1.00 75.31 95 ARG A O 1
ATOM 767 N N . GLU A 1 96 ? 24.362 4.823 -33.790 1.00 82.25 96 GLU A N 1
ATOM 768 C CA . GLU A 1 96 ? 24.713 6.044 -34.524 1.00 82.25 96 GLU A CA 1
ATOM 769 C C . GLU A 1 96 ? 26.130 5.987 -35.101 1.00 82.25 96 GLU A C 1
ATOM 771 O O . GLU A 1 96 ? 26.336 6.380 -36.254 1.00 82.25 96 GLU A O 1
ATOM 776 N N . MET A 1 97 ? 27.086 5.407 -34.368 1.00 70.62 97 MET A N 1
ATOM 777 C CA . MET A 1 97 ? 28.446 5.185 -34.871 1.00 70.62 97 MET A CA 1
ATOM 778 C C . MET A 1 97 ? 28.461 4.264 -36.097 1.00 70.62 97 MET A C 1
ATOM 780 O O . MET A 1 97 ? 29.074 4.596 -37.115 1.00 70.62 97 MET A O 1
ATOM 784 N N . VAL A 1 98 ? 27.741 3.139 -36.038 1.00 83.00 98 VAL A N 1
ATOM 785 C CA . VAL A 1 98 ? 27.637 2.197 -37.166 1.00 83.00 98 VAL A CA 1
ATOM 786 C C . VAL A 1 98 ? 26.980 2.862 -38.377 1.00 83.00 98 VAL A C 1
ATOM 788 O O . VAL A 1 98 ? 27.497 2.764 -39.489 1.00 83.00 98 VAL A O 1
ATOM 791 N N . ASN A 1 99 ? 25.886 3.599 -38.174 1.00 76.19 99 ASN A N 1
ATOM 792 C CA . ASN A 1 99 ? 25.183 4.297 -39.253 1.00 76.19 99 ASN A CA 1
ATOM 793 C C . ASN A 1 99 ? 26.042 5.387 -39.910 1.00 76.19 99 ASN A C 1
ATOM 795 O O . ASN A 1 99 ? 25.985 5.569 -41.127 1.00 76.19 99 ASN A O 1
ATOM 799 N N . THR A 1 100 ? 26.851 6.097 -39.124 1.00 81.56 100 THR A N 1
ATOM 8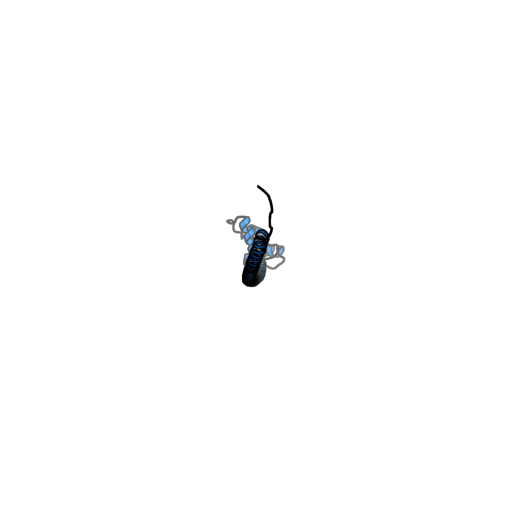00 C CA . THR A 1 100 ? 27.771 7.123 -39.633 1.00 81.56 100 THR A CA 1
ATOM 801 C C . THR A 1 100 ? 28.887 6.494 -40.466 1.00 81.56 100 THR A C 1
ATOM 803 O O . THR A 1 100 ? 29.182 6.969 -41.564 1.00 81.56 100 THR A O 1
ATOM 806 N N . CYS A 1 101 ? 29.455 5.378 -40.001 1.00 74.75 101 CYS A N 1
ATOM 807 C CA . CYS A 1 101 ? 30.471 4.636 -40.743 1.00 74.75 101 CYS A CA 1
ATOM 808 C C . CYS A 1 101 ? 29.909 4.070 -42.060 1.00 74.75 101 CYS A C 1
ATOM 810 O O . CYS A 1 101 ? 30.522 4.232 -43.114 1.00 74.75 101 CYS A O 1
ATOM 812 N N . LEU A 1 102 ? 28.696 3.503 -42.030 1.00 77.31 102 LEU A N 1
ATOM 813 C CA . LEU A 1 102 ? 28.020 2.977 -43.218 1.00 77.31 102 LEU A CA 1
ATOM 814 C C . LEU A 1 102 ? 27.718 4.077 -44.249 1.00 77.31 102 LEU A C 1
ATOM 816 O O . LEU A 1 102 ? 27.932 3.867 -45.441 1.00 77.31 102 LEU A O 1
ATOM 820 N N . ARG A 1 103 ? 27.278 5.266 -43.808 1.00 81.38 103 ARG A N 1
ATOM 821 C CA . ARG A 1 103 ? 27.096 6.427 -44.700 1.00 81.38 103 ARG A CA 1
ATOM 822 C C . ARG A 1 103 ? 28.411 6.867 -45.336 1.00 81.38 103 ARG A C 1
ATOM 824 O O . ARG A 1 103 ? 28.426 7.132 -46.532 1.00 81.38 103 ARG A O 1
ATOM 831 N N . SER A 1 104 ? 29.503 6.909 -44.572 1.00 75.62 104 SER A N 1
ATOM 832 C CA . SER A 1 104 ? 30.832 7.240 -45.104 1.00 75.62 104 SER A CA 1
ATOM 833 C C . SER A 1 104 ? 31.280 6.234 -46.174 1.00 75.62 104 SER A C 1
ATOM 835 O O . SER A 1 104 ? 31.691 6.624 -47.266 1.00 75.62 104 SER A O 1
ATOM 837 N N . LEU A 1 105 ? 31.097 4.933 -45.916 1.00 75.50 105 LEU A N 1
ATOM 838 C CA . LEU A 1 105 ? 31.429 3.870 -46.866 1.00 75.50 105 LEU A CA 1
ATOM 839 C C . LEU A 1 105 ? 30.588 3.957 -48.153 1.00 75.50 105 LEU A C 1
ATOM 841 O O . LEU A 1 105 ? 31.121 3.811 -49.253 1.00 75.50 105 LEU A O 1
ATOM 845 N N . ALA A 1 106 ? 29.290 4.251 -48.025 1.00 80.44 106 ALA A N 1
ATOM 846 C CA . ALA A 1 106 ? 28.392 4.438 -49.162 1.00 80.44 106 ALA A CA 1
ATOM 847 C C . ALA A 1 106 ? 28.792 5.649 -50.023 1.00 80.44 106 ALA A C 1
ATOM 849 O O . ALA A 1 106 ? 28.820 5.544 -51.247 1.00 80.44 106 ALA A O 1
ATOM 850 N N . VAL A 1 107 ? 29.158 6.777 -49.401 1.00 80.31 107 VAL A N 1
ATOM 851 C CA . VAL A 1 107 ? 29.628 7.974 -50.119 1.00 80.31 107 VAL A CA 1
ATOM 852 C C . VAL A 1 107 ? 30.941 7.697 -50.856 1.00 80.31 107 VAL A C 1
ATOM 854 O O . VAL A 1 107 ? 31.067 8.077 -52.019 1.00 80.31 107 VAL A O 1
ATOM 857 N N . MET A 1 108 ? 31.887 6.977 -50.239 1.00 77.69 108 MET A N 1
ATOM 858 C CA . MET A 1 108 ? 33.132 6.586 -50.914 1.00 77.69 108 MET A CA 1
ATOM 859 C C . MET A 1 108 ? 32.884 5.659 -52.109 1.00 77.69 108 MET A C 1
ATOM 861 O O . MET A 1 108 ? 33.494 5.839 -53.162 1.00 77.69 108 MET A O 1
ATOM 865 N N . HIS A 1 109 ? 31.967 4.697 -51.980 1.00 81.25 109 HIS A N 1
ATOM 866 C CA . HIS A 1 109 ? 31.629 3.792 -53.078 1.00 81.25 109 HIS A CA 1
ATOM 867 C C . HIS A 1 1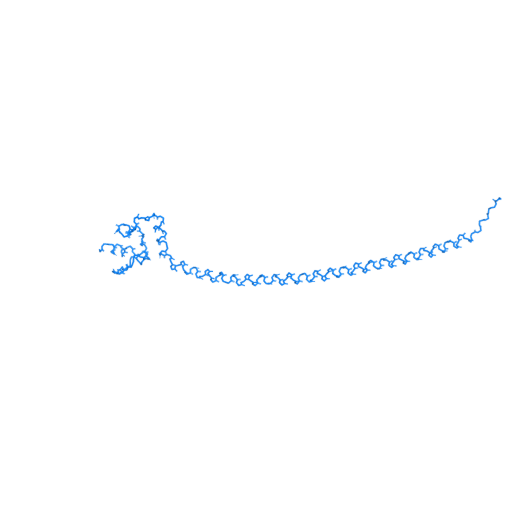09 ? 30.972 4.538 -54.249 1.00 81.25 109 HIS A C 1
ATOM 869 O O . HIS A 1 109 ? 31.337 4.319 -55.400 1.00 81.25 109 HIS A O 1
ATOM 875 N N . ILE A 1 110 ? 30.043 5.460 -53.968 1.00 83.50 110 ILE A N 1
ATOM 876 C CA . ILE A 1 110 ? 29.413 6.299 -54.999 1.00 83.50 110 ILE A CA 1
ATOM 877 C C . ILE A 1 110 ? 30.465 7.167 -55.705 1.00 83.50 110 ILE A C 1
ATOM 879 O O . ILE A 1 110 ? 30.470 7.220 -56.932 1.00 83.50 110 ILE A O 1
ATOM 883 N N . ALA A 1 111 ? 31.389 7.793 -54.968 1.00 81.31 111 ALA A N 1
ATOM 884 C CA . ALA A 1 111 ? 32.463 8.595 -55.557 1.00 81.31 111 ALA A CA 1
ATOM 885 C C . ALA A 1 111 ? 33.368 7.767 -56.484 1.00 81.31 111 ALA A C 1
ATOM 887 O O . ALA A 1 111 ? 33.682 8.208 -57.588 1.00 81.31 111 ALA A O 1
ATOM 888 N N . LEU A 1 112 ? 33.726 6.542 -56.080 1.00 75.44 112 LEU A N 1
ATOM 889 C CA . LEU A 1 112 ? 34.514 5.631 -56.911 1.00 75.44 112 LEU A CA 1
ATOM 890 C C . LEU A 1 112 ? 33.763 5.232 -58.190 1.00 75.44 112 LEU A C 1
ATOM 892 O O . LEU A 1 112 ? 34.343 5.278 -59.271 1.00 75.44 112 LEU A O 1
ATOM 896 N N . VAL A 1 113 ? 32.472 4.891 -58.089 1.00 82.62 113 VAL A N 1
ATOM 897 C CA . VAL A 1 113 ? 31.632 4.549 -59.252 1.00 82.62 113 VAL A CA 1
ATOM 898 C C . VAL A 1 113 ? 31.535 5.726 -60.223 1.00 82.62 113 VAL A C 1
ATOM 900 O O . VAL A 1 113 ? 31.704 5.540 -61.427 1.00 82.62 113 VAL A O 1
ATOM 903 N N . VAL A 1 114 ? 31.324 6.943 -59.713 1.00 83.88 114 VAL A N 1
ATOM 904 C CA . VAL A 1 114 ? 31.289 8.160 -60.538 1.00 83.88 114 VAL A CA 1
ATOM 905 C C . VAL A 1 114 ? 32.638 8.386 -61.220 1.00 83.88 114 VAL A C 1
ATOM 907 O O . VAL A 1 114 ? 32.680 8.640 -62.420 1.00 83.88 114 VAL A O 1
ATOM 910 N N . GLN A 1 115 ? 33.748 8.232 -60.497 1.00 84.19 115 GLN A N 1
ATOM 911 C CA . GLN A 1 115 ? 35.086 8.446 -61.045 1.00 84.19 115 GLN A CA 1
ATOM 912 C C . GLN A 1 115 ? 35.443 7.418 -62.129 1.00 84.19 115 GLN A C 1
ATOM 914 O O . GLN A 1 115 ? 35.942 7.797 -63.187 1.00 84.19 115 GLN A O 1
ATOM 919 N N . VAL A 1 116 ? 35.123 6.136 -61.917 1.00 79.69 116 VAL A N 1
ATOM 920 C CA . VAL A 1 116 ? 35.295 5.080 -62.930 1.00 79.69 116 VAL A CA 1
ATOM 921 C C . VAL A 1 116 ? 34.419 5.353 -64.154 1.00 79.69 116 VAL A C 1
ATOM 923 O O . VAL A 1 116 ? 34.897 5.221 -65.278 1.00 79.69 116 VAL A O 1
ATOM 926 N N . SER A 1 117 ? 33.170 5.792 -63.963 1.00 79.06 117 SER A N 1
ATOM 927 C CA . SER A 1 117 ? 32.277 6.143 -65.072 1.00 79.06 117 SER A CA 1
ATOM 928 C C . SER A 1 117 ? 32.804 7.319 -65.895 1.00 79.06 117 SER A C 1
ATOM 930 O O . SER A 1 117 ? 32.735 7.272 -67.118 1.00 79.06 117 SER A O 1
ATOM 932 N N . VAL A 1 118 ? 33.343 8.364 -65.258 1.00 79.62 118 VAL A N 1
ATOM 933 C CA . VAL A 1 118 ? 33.910 9.526 -65.964 1.00 79.62 118 VAL A CA 1
ATOM 934 C C . VAL A 1 118 ? 35.145 9.129 -66.774 1.00 79.62 118 VAL A C 1
ATOM 936 O O . VAL A 1 118 ? 35.263 9.525 -67.931 1.00 79.62 118 VAL A O 1
ATOM 939 N N . VAL A 1 119 ? 36.040 8.316 -66.202 1.00 80.06 119 VAL A N 1
ATOM 940 C CA . VAL A 1 119 ? 37.232 7.816 -66.910 1.00 80.06 119 VAL A CA 1
ATOM 941 C C . VAL A 1 119 ? 36.836 6.928 -68.089 1.00 80.06 119 VAL A C 1
ATOM 943 O O . VAL A 1 119 ? 37.402 7.067 -69.170 1.00 80.06 119 VAL A O 1
ATOM 946 N N . LEU A 1 120 ? 35.832 6.064 -67.916 1.00 77.62 120 LEU A N 1
ATOM 947 C CA . LEU A 1 120 ? 35.311 5.233 -68.999 1.00 77.62 120 LEU A CA 1
ATOM 948 C C . LEU A 1 120 ? 34.689 6.080 -70.120 1.00 77.62 120 LEU A C 1
ATOM 950 O O . LEU A 1 120 ? 34.961 5.822 -71.289 1.00 77.62 120 LEU A O 1
ATOM 954 N N . CYS A 1 121 ? 33.914 7.115 -69.780 1.00 71.12 121 CYS A N 1
ATOM 955 C CA . CYS A 1 121 ? 33.353 8.047 -70.762 1.00 71.12 121 CYS A CA 1
ATOM 956 C C . CYS A 1 121 ? 34.442 8.815 -71.524 1.00 71.12 121 CYS A C 1
ATOM 958 O O . CYS A 1 121 ? 34.350 8.945 -72.740 1.00 71.12 121 CYS A O 1
ATOM 960 N N . MET A 1 122 ? 35.486 9.288 -70.837 1.00 70.81 122 MET A N 1
ATOM 961 C CA . MET A 1 122 ? 36.637 9.948 -71.471 1.00 70.81 122 MET A CA 1
ATOM 962 C C . MET A 1 122 ? 37.366 9.002 -72.432 1.00 70.81 122 MET A C 1
ATOM 964 O O . MET A 1 122 ? 37.711 9.395 -73.542 1.00 70.81 122 MET A O 1
ATOM 968 N N . PHE A 1 123 ? 37.552 7.739 -72.036 1.00 70.06 123 PHE A N 1
ATOM 969 C CA . PHE A 1 123 ? 38.186 6.731 -72.884 1.00 70.06 123 PHE A CA 1
ATOM 970 C C . PHE A 1 123 ? 37.337 6.408 -74.120 1.00 70.06 123 PHE A C 1
ATOM 972 O O . PHE A 1 123 ? 37.870 6.306 -75.221 1.00 70.06 123 PHE A O 1
ATOM 979 N N . PHE A 1 124 ? 36.015 6.296 -73.960 1.00 64.44 124 PHE A N 1
ATOM 980 C CA . PHE A 1 124 ? 35.094 6.073 -75.074 1.00 64.44 124 PHE A CA 1
ATOM 981 C C . PHE A 1 124 ?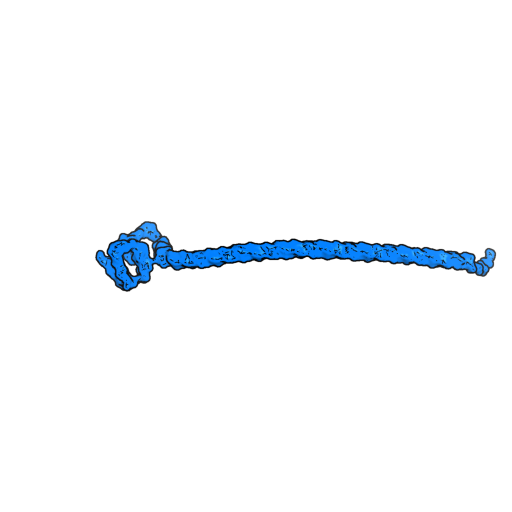 35.092 7.255 -76.053 1.00 64.44 124 PHE A C 1
ATOM 983 O O . PHE A 1 124 ? 35.199 7.044 -77.258 1.00 64.44 124 PHE A O 1
ATOM 990 N N . PHE A 1 125 ? 35.088 8.490 -75.541 1.00 59.47 125 PHE A N 1
ATOM 991 C CA . PHE A 1 125 ? 35.163 9.700 -76.363 1.00 59.47 125 PHE A CA 1
ATOM 992 C C . PHE A 1 125 ? 36.477 9.788 -77.162 1.00 59.47 125 PHE A C 1
ATOM 994 O O . PHE A 1 125 ? 36.454 10.086 -78.353 1.00 59.47 125 PHE A O 1
ATOM 1001 N N . SER A 1 126 ? 37.620 9.439 -76.556 1.00 61.41 126 SER A N 1
ATOM 1002 C CA . SER A 1 126 ? 38.899 9.354 -77.280 1.00 61.41 126 SER A CA 1
ATOM 1003 C C . SER A 1 126 ? 38.915 8.277 -78.371 1.00 61.41 126 SER A C 1
ATOM 1005 O O . SER A 1 126 ? 39.564 8.463 -79.399 1.00 61.41 126 SER A O 1
ATOM 1007 N N . VAL A 1 127 ? 38.218 7.152 -78.179 1.00 58.81 127 VAL A N 1
ATOM 1008 C CA . VAL A 1 127 ? 38.099 6.105 -79.210 1.00 58.81 127 VAL A CA 1
ATOM 1009 C C . VAL A 1 127 ? 37.214 6.577 -80.368 1.00 58.81 127 VAL A C 1
ATOM 1011 O O . VAL A 1 127 ? 37.541 6.314 -81.524 1.00 58.81 127 VAL A O 1
ATOM 1014 N N . GLU A 1 128 ? 36.140 7.315 -80.088 1.00 57.16 128 GLU A N 1
ATOM 1015 C CA . GLU A 1 128 ? 35.246 7.874 -81.109 1.00 57.16 128 GLU A CA 1
ATOM 1016 C C . GLU A 1 128 ? 35.948 8.929 -81.984 1.00 57.16 128 GLU A C 1
ATOM 1018 O O . GLU A 1 128 ? 35.840 8.870 -83.210 1.00 57.16 128 GLU A O 1
ATOM 1023 N N . GLU A 1 129 ? 36.759 9.820 -81.397 1.00 56.81 129 GLU A N 1
ATOM 1024 C CA . GLU A 1 129 ? 37.608 10.753 -82.160 1.00 56.81 129 GLU A CA 1
ATOM 1025 C C . GLU A 1 129 ? 38.633 10.028 -83.050 1.00 56.81 129 GLU A C 1
ATOM 1027 O O . GLU A 1 129 ? 38.879 10.443 -84.186 1.00 56.81 129 GLU A O 1
ATOM 1032 N N . LEU A 1 130 ? 39.215 8.920 -82.577 1.00 53.19 130 LEU A N 1
ATOM 1033 C CA . LEU A 1 130 ? 40.196 8.150 -83.347 1.00 53.19 130 LEU A CA 1
ATOM 1034 C C . LEU A 1 130 ? 39.549 7.402 -84.528 1.00 53.19 130 LEU A C 1
ATOM 1036 O O . LEU A 1 130 ? 40.131 7.329 -85.615 1.00 53.19 130 LEU A O 1
ATOM 1040 N N . VAL A 1 131 ? 38.331 6.878 -84.340 1.00 56.41 131 VAL A N 1
ATOM 1041 C CA . VAL A 1 131 ? 37.529 6.266 -85.414 1.00 56.41 131 VAL A CA 1
ATOM 1042 C C . VAL A 1 131 ? 37.095 7.328 -86.429 1.00 56.41 131 VAL A C 1
ATOM 1044 O O . VAL A 1 131 ? 37.186 7.084 -87.632 1.00 56.41 131 VAL A O 1
ATOM 1047 N N . PHE A 1 132 ? 36.710 8.526 -85.981 1.00 54.16 132 PHE A N 1
ATOM 1048 C CA . PHE A 1 132 ? 36.340 9.625 -86.877 1.00 54.16 132 PHE A CA 1
ATOM 1049 C C . PHE A 1 132 ? 37.541 10.137 -87.693 1.00 54.16 132 PHE A C 1
ATOM 1051 O O . PHE A 1 132 ? 37.420 10.357 -88.896 1.00 54.16 132 PHE A O 1
ATOM 1058 N N . SER A 1 133 ? 38.729 10.226 -87.085 1.00 52.91 133 SER A N 1
ATOM 1059 C CA . SER A 1 133 ? 39.980 10.577 -87.781 1.00 52.91 133 SER A CA 1
ATOM 1060 C C . SER A 1 133 ? 40.399 9.516 -88.814 1.00 52.91 133 SER A C 1
ATOM 1062 O O . SER A 1 133 ? 40.823 9.833 -89.931 1.00 52.91 133 SER A O 1
ATOM 1064 N N . SER A 1 134 ? 40.185 8.237 -88.491 1.00 51.72 134 SER A N 1
ATOM 1065 C CA . SER A 1 134 ? 40.410 7.126 -89.425 1.00 51.72 134 SER A CA 1
ATOM 1066 C C . SER A 1 134 ? 39.390 7.106 -90.577 1.00 51.72 134 SER A C 1
ATOM 1068 O O . SER A 1 134 ? 39.710 6.648 -91.668 1.00 51.72 134 SER A O 1
ATOM 1070 N N . PHE A 1 135 ? 38.171 7.619 -90.374 1.00 48.28 135 PHE A N 1
ATOM 1071 C CA . PHE A 1 135 ? 37.148 7.711 -91.423 1.00 48.28 135 PHE A CA 1
ATOM 1072 C C . PHE A 1 135 ? 37.354 8.924 -92.347 1.00 48.28 135 PHE A C 1
ATOM 1074 O O . PHE A 1 135 ? 37.206 8.801 -93.563 1.00 48.28 135 PHE A O 1
ATOM 1081 N N . VAL A 1 136 ? 37.766 10.076 -91.806 1.00 50.16 136 VAL A N 1
ATOM 1082 C CA . VAL A 1 136 ? 38.074 11.283 -92.600 1.00 50.16 136 VAL A CA 1
ATOM 1083 C C . VAL A 1 136 ? 39.258 11.050 -93.547 1.00 50.16 136 VAL A C 1
ATOM 1085 O O . VAL A 1 136 ? 39.204 11.458 -94.702 1.00 50.16 136 VAL A O 1
ATOM 1088 N N . THR A 1 137 ? 40.282 10.306 -93.123 1.00 47.41 137 THR A N 1
ATOM 1089 C CA . THR A 1 137 ? 41.420 9.958 -93.998 1.00 47.41 137 THR A CA 1
ATOM 1090 C C . THR A 1 137 ? 41.070 8.955 -95.107 1.00 47.41 137 THR A C 1
ATOM 1092 O O . THR A 1 137 ? 41.739 8.930 -96.138 1.00 47.41 137 THR A O 1
ATOM 1095 N N . VAL A 1 138 ? 39.999 8.165 -94.958 1.00 48.72 138 VAL A N 1
ATOM 1096 C CA . VAL A 1 138 ? 39.492 7.285 -96.029 1.00 48.72 138 VAL A CA 1
ATOM 1097 C C . VAL A 1 138 ? 38.630 8.062 -97.033 1.00 48.72 138 VAL A C 1
ATOM 1099 O O . VAL A 1 138 ? 38.688 7.760 -98.226 1.00 48.72 138 VAL A O 1
ATOM 1102 N N . ALA A 1 139 ? 37.905 9.100 -96.600 1.00 47.69 139 ALA A N 1
ATOM 1103 C CA . ALA A 1 139 ? 37.104 9.949 -97.489 1.00 47.69 139 ALA A CA 1
ATOM 1104 C C . ALA A 1 139 ? 37.948 10.770 -98.490 1.00 47.69 139 ALA A C 1
ATOM 1106 O O . ALA A 1 139 ? 37.476 11.025 -99.596 1.00 47.69 139 ALA A O 1
ATOM 1107 N N . ASP A 1 140 ? 39.206 11.090 -98.166 1.00 46.84 140 ASP A N 1
ATOM 1108 C CA . ASP A 1 140 ? 40.134 11.792 -99.074 1.00 46.84 140 ASP A CA 1
ATOM 1109 C C . ASP A 1 140 ? 40.877 10.865 -100.064 1.00 46.84 140 ASP A C 1
ATOM 1111 O O . ASP A 1 140 ? 41.669 11.334 -100.882 1.00 46.84 140 ASP A O 1
ATOM 1115 N N . SER A 1 141 ? 40.632 9.547 -100.032 1.00 48.69 141 SER A N 1
ATOM 1116 C CA . SER A 1 141 ? 41.347 8.568 -100.876 1.00 48.69 141 SER A CA 1
ATOM 1117 C C . SER A 1 141 ? 40.479 7.816 -101.891 1.00 48.69 141 SER A C 1
ATOM 1119 O O . SER A 1 141 ? 40.974 6.911 -102.566 1.00 48.69 141 SER A O 1
ATOM 1121 N N . VAL A 1 142 ? 39.208 8.199 -102.067 1.00 49.84 142 VAL A N 1
ATOM 1122 C CA . VAL A 1 142 ? 38.349 7.622 -103.115 1.00 49.84 142 VAL A CA 1
ATOM 1123 C C . VAL A 1 142 ? 38.372 8.521 -104.361 1.00 49.84 142 VAL A C 1
ATOM 1125 O O . VAL A 1 142 ? 37.826 9.624 -104.324 1.00 49.84 142 VAL A O 1
ATOM 1128 N N . PRO A 1 143 ? 38.957 8.090 -105.496 1.00 46.38 143 PRO A N 1
ATOM 1129 C CA . PRO A 1 143 ? 38.886 8.841 -106.739 1.00 46.38 143 PRO A CA 1
ATOM 1130 C C . PRO A 1 143 ? 37.492 8.649 -107.347 1.00 46.38 143 PRO A C 1
ATOM 1132 O O . PRO A 1 143 ? 37.244 7.689 -108.077 1.00 46.38 143 PRO A O 1
ATOM 1135 N N . PHE A 1 144 ? 36.560 9.559 -107.063 1.00 40.56 144 PHE A N 1
ATOM 1136 C CA . PHE A 1 144 ? 35.324 9.639 -107.839 1.00 40.56 144 PHE A CA 1
ATOM 1137 C C . PHE A 1 144 ? 35.643 10.260 -109.207 1.00 40.56 144 PHE A C 1
ATOM 1139 O O . PHE A 1 144 ? 35.718 11.473 -109.373 1.00 40.56 144 PHE A O 1
ATOM 1146 N N . SER A 1 145 ? 35.873 9.398 -110.197 1.00 47.28 145 SER A N 1
ATOM 1147 C CA . SER A 1 145 ? 35.820 9.758 -111.617 1.00 47.28 145 SER A CA 1
ATOM 1148 C C . SER A 1 145 ? 34.360 9.910 -112.055 1.00 47.28 145 SER A C 1
ATOM 1150 O O . SER A 1 145 ? 33.691 8.895 -112.214 1.00 47.28 145 SER A O 1
ATOM 1152 N N . VAL A 1 146 ? 33.878 11.141 -112.276 1.00 39.25 146 VAL A N 1
ATOM 1153 C CA . VAL A 1 146 ? 32.640 11.494 -113.020 1.00 39.25 146 VAL A CA 1
ATOM 1154 C C . VAL A 1 146 ? 32.842 12.930 -113.556 1.00 39.25 146 VAL A C 1
ATOM 1156 O O . VAL A 1 146 ? 32.954 13.852 -112.762 1.00 39.25 146 VAL A O 1
ATOM 1159 N N . VAL A 1 147 ? 33.231 13.152 -114.820 1.00 37.31 147 VAL A N 1
ATOM 1160 C CA . VAL A 1 147 ? 32.380 13.425 -116.009 1.00 37.31 147 VAL A CA 1
ATOM 1161 C C . VAL A 1 147 ? 31.325 14.530 -115.792 1.00 37.31 147 VAL A C 1
ATOM 1163 O O . VAL A 1 147 ? 30.206 14.225 -115.392 1.00 37.31 147 VAL A O 1
ATOM 1166 N N . ILE A 1 148 ? 31.685 15.799 -116.042 1.00 37.75 148 ILE A N 1
ATOM 1167 C CA . ILE A 1 148 ? 31.276 16.730 -117.136 1.00 37.75 148 ILE A CA 1
ATOM 1168 C C . ILE A 1 148 ? 32.035 18.045 -116.919 1.00 37.75 148 ILE A C 1
ATOM 1170 O O . ILE A 1 148 ? 32.007 18.552 -115.777 1.00 37.75 148 ILE A O 1
#

Radius of gyration: 49.47 Å; chains: 1; bounding box: 66×32×151 Å

Secondary structure (DSSP, 8-state):
-HHHHHHHHHHSSPPPTT--HHHHHTSTT--HHHHHHTT-S-TTS-HHHHHHHHHHHHHHHHHHHHHHHHHHHHHHHHHHHHHHHHHHH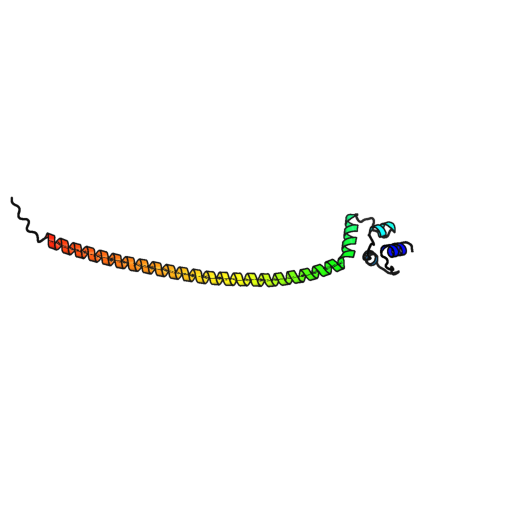HHHHHHHHHHHHHHHHHHHHHHHHHHHHHHHHHHHHHHHHHHHHHHHHHHTT-------

Organism: Aegilops tauschii subsp. strangulata (NCBI:txid200361)

InterPro domains:
  IPR002218 tRNA uridine 5-carboxymethylaminomethyl modification enzyme MnmG-related [PTHR11806] (3-73)
  IPR049312 tRNA uridine 5-carboxymethylaminomethyl modification enzyme, C-terminal, N-terninal subdomain [PF21680] (9-67)

Sequence (148 aa):
VEFAAEVTAVSNQPVKESSTLEAILKKPHVQYKLLDKHGYGNEHLSSIEKDCVEIDIKYEGFIARQQSQLQQVICLWSCHFVRIKYARELLSSAREMVNTCLRSLAVMHIALVVQVSVVLCMFFFSVEELVFSSFVTVADSVPFSVVI